Protein AF-A0A7Y2N5M0-F1 (afdb_monomer_lite)

Sequence (84 aa):
SDKDSIRGAALNLMRFFEDESCGQCTPCRVGTEKAVKLMSAAKWDEDLLRELGDVMASASICGLGQAAPNPLFCLLKYFPEEFP

Radius of gyration: 12.14 Å; chains: 1; bounding box: 32×21×32 Å

Secondary structure (DSSP, 8-state):
-TT--HHHHHHHHHHHHHHT--S-SHHHHHHHHHHHHHHTSSS--HHHHHHHHHHHHHH-SSHHHHHTTHHHHHHHHH-GGG--

Structure (mmCIF, N/CA/C/O backbone):
data_AF-A0A7Y2N5M0-F1
#
_entry.id   AF-A0A7Y2N5M0-F1
#
loop_
_atom_site.group_PDB
_atom_site.id
_atom_site.type_symbol
_atom_site.label_atom_id
_atom_site.label_alt_id
_atom_site.label_comp_id
_atom_site.label_asym_id
_atom_site.label_entity_id
_atom_site.label_seq_id
_atom_site.pdbx_PDB_ins_code
_atom_site.Cartn_x
_atom_site.Cartn_y
_atom_site.Cartn_z
_atom_site.occupancy
_atom_site.B_iso_or_equiv
_atom_site.auth_seq_id
_atom_site.auth_comp_id
_atom_site.auth_asym_id
_atom_site.auth_atom_id
_atom_site.pdbx_PDB_model_num
ATOM 1 N N . SER A 1 1 ? -20.798 13.156 5.049 1.00 64.94 1 SER A N 1
ATOM 2 C CA . SER A 1 1 ? -21.843 12.797 6.026 1.00 64.94 1 SER A CA 1
ATOM 3 C C . SER A 1 1 ? -21.127 12.169 7.202 1.00 64.94 1 SER A C 1
ATOM 5 O O . SER A 1 1 ? -20.207 11.408 6.949 1.00 64.94 1 SER A O 1
ATOM 7 N N . ASP A 1 2 ? -21.523 12.379 8.457 1.00 74.44 2 ASP A N 1
ATOM 8 C CA . ASP A 1 2 ? -20.846 11.738 9.614 1.00 74.44 2 ASP A CA 1
ATOM 9 C C . ASP A 1 2 ? -21.125 10.218 9.705 1.00 74.44 2 ASP A C 1
ATOM 11 O O . ASP A 1 2 ? -20.943 9.576 10.733 1.00 74.44 2 ASP A O 1
ATOM 15 N N . LYS A 1 3 ? -21.647 9.647 8.616 1.00 84.75 3 LYS A N 1
ATOM 16 C CA . LYS A 1 3 ? -22.004 8.242 8.426 1.00 84.75 3 LYS A CA 1
ATOM 17 C C . LYS A 1 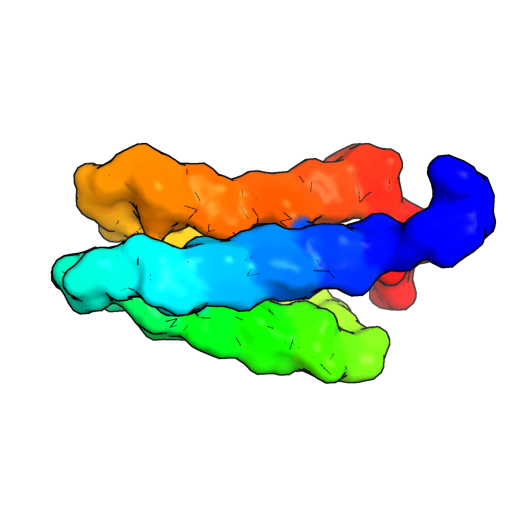3 ? -21.041 7.521 7.477 1.00 84.75 3 LYS A C 1
ATOM 19 O O . LYS A 1 3 ? -21.185 6.316 7.289 1.00 84.75 3 LYS A O 1
ATOM 24 N N . ASP A 1 4 ? -20.127 8.250 6.836 1.00 87.69 4 ASP A N 1
ATOM 25 C CA . ASP A 1 4 ? -19.200 7.694 5.853 1.00 87.69 4 ASP A CA 1
ATOM 26 C C . ASP A 1 4 ? -18.003 7.052 6.572 1.00 87.69 4 ASP A C 1
ATOM 28 O O . ASP A 1 4 ? -17.402 7.660 7.454 1.00 87.69 4 ASP A O 1
ATOM 32 N N . SER A 1 5 ? -17.637 5.823 6.197 1.00 90.69 5 SER A N 1
ATOM 33 C CA . SER A 1 5 ? -16.457 5.154 6.761 1.00 90.69 5 SER A CA 1
ATOM 34 C C . SER A 1 5 ? -15.198 5.564 6.002 1.00 90.69 5 SER A C 1
ATOM 36 O O . SER A 1 5 ? -15.020 5.183 4.842 1.00 90.69 5 SER A O 1
ATOM 38 N N . ILE A 1 6 ? -14.292 6.284 6.668 1.00 91.69 6 ILE A N 1
ATOM 39 C CA . ILE A 1 6 ? -13.005 6.689 6.085 1.00 91.69 6 ILE A CA 1
ATOM 40 C C . ILE A 1 6 ? -12.133 5.463 5.781 1.00 91.69 6 ILE A C 1
ATOM 42 O O . ILE A 1 6 ? -11.561 5.370 4.693 1.00 91.69 6 ILE A O 1
ATOM 46 N N . ARG A 1 7 ? -12.110 4.460 6.675 1.00 91.75 7 ARG A N 1
ATOM 47 C CA . ARG A 1 7 ? -11.446 3.165 6.415 1.00 91.75 7 ARG A CA 1
ATOM 48 C C . ARG A 1 7 ? -12.023 2.462 5.193 1.00 91.75 7 ARG A C 1
ATOM 50 O O . ARG A 1 7 ? -11.267 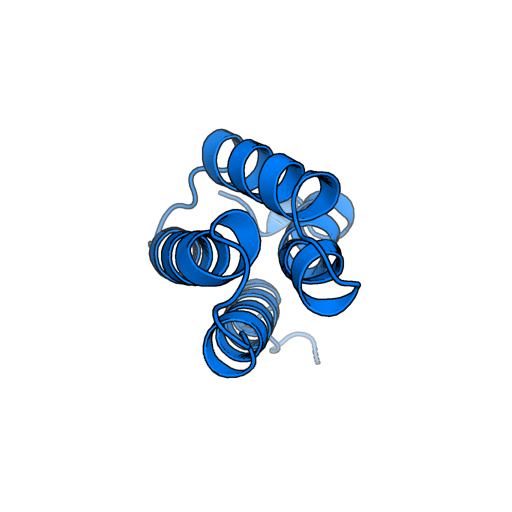1.969 4.357 1.00 91.75 7 ARG A O 1
ATOM 57 N N . GLY A 1 8 ? -13.350 2.454 5.066 1.00 93.62 8 GLY A N 1
ATOM 58 C CA . GLY A 1 8 ? -14.038 1.905 3.901 1.00 93.62 8 GLY A CA 1
ATOM 59 C C . GLY A 1 8 ? -13.649 2.623 2.608 1.00 93.62 8 GLY A C 1
ATOM 60 O O . GLY A 1 8 ? -13.347 1.968 1.612 1.00 93.62 8 GLY A O 1
ATOM 61 N N . ALA A 1 9 ? -13.578 3.955 2.633 1.00 94.75 9 ALA A N 1
ATOM 62 C CA . ALA A 1 9 ? -13.157 4.753 1.487 1.00 94.75 9 ALA A CA 1
ATOM 63 C C . ALA A 1 9 ? -11.697 4.475 1.087 1.00 94.75 9 ALA A C 1
ATOM 65 O O . ALA A 1 9 ? -11.419 4.267 -0.094 1.00 94.75 9 ALA A O 1
ATOM 66 N N . ALA A 1 10 ? -10.773 4.401 2.050 1.00 95.31 10 ALA A N 1
ATOM 67 C CA . ALA A 1 10 ? -9.373 4.084 1.772 1.00 95.31 10 ALA A CA 1
ATOM 68 C C . ALA A 1 10 ? -9.193 2.666 1.215 1.00 95.31 10 ALA A C 1
ATOM 70 O O . ALA A 1 10 ? -8.453 2.484 0.249 1.00 95.31 10 ALA A O 1
ATOM 71 N N . LEU A 1 11 ? -9.900 1.673 1.766 1.00 96.12 11 LEU A N 1
ATOM 72 C CA . LEU A 1 11 ? -9.883 0.306 1.240 1.00 96.12 11 LEU A CA 1
ATOM 73 C C . LEU A 1 11 ? -10.448 0.247 -0.186 1.00 96.12 11 LEU A C 1
ATOM 75 O O . LEU A 1 11 ? -9.886 -0.432 -1.041 1.00 96.12 11 LEU A O 1
ATOM 79 N N . ASN A 1 12 ? -11.527 0.980 -0.463 1.00 97.50 12 ASN A N 1
ATOM 80 C CA . ASN A 1 12 ? -12.098 1.060 -1.804 1.00 97.50 12 ASN A CA 1
ATOM 81 C C . ASN A 1 12 ? -11.118 1.682 -2.811 1.00 97.50 12 ASN A C 1
ATOM 83 O O . ASN A 1 12 ? -10.955 1.163 -3.911 1.00 97.50 12 ASN A O 1
ATOM 87 N N . LEU A 1 13 ? -10.428 2.760 -2.428 1.00 97.81 13 LEU A N 1
ATOM 88 C CA . LEU A 1 13 ? -9.390 3.365 -3.265 1.00 97.81 13 LEU A CA 1
ATOM 89 C C . LEU A 1 13 ? -8.211 2.410 -3.487 1.00 97.81 13 LEU A C 1
ATOM 91 O O . LEU A 1 13 ? -7.707 2.324 -4.601 1.00 97.81 13 LEU A O 1
ATOM 95 N N . MET A 1 14 ? -7.790 1.660 -2.466 1.00 98.06 14 MET A N 1
ATOM 96 C CA . MET A 1 14 ? -6.710 0.682 -2.617 1.00 98.06 14 MET A CA 1
ATOM 97 C C . MET A 1 14 ? -7.088 -0.452 -3.583 1.00 98.06 14 MET A C 1
ATOM 99 O O . MET A 1 14 ? -6.261 -0.845 -4.400 1.00 98.06 14 MET A O 1
ATOM 103 N N . ARG A 1 15 ? -8.344 -0.924 -3.553 1.00 98.50 15 ARG A N 1
ATOM 104 C CA . ARG A 1 15 ? -8.873 -1.898 -4.529 1.00 98.50 15 ARG A CA 1
ATOM 105 C C . ARG A 1 15 ? -8.874 -1.355 -5.953 1.00 98.50 15 ARG A C 1
ATOM 107 O O . ARG A 1 15 ? -8.492 -2.065 -6.867 1.00 98.50 15 ARG A O 1
ATOM 114 N N . PHE A 1 16 ? -9.210 -0.080 -6.138 1.00 98.56 16 PHE A N 1
ATOM 115 C CA . PHE A 1 16 ? -9.076 0.557 -7.449 1.00 98.56 16 PHE A CA 1
ATOM 116 C C . PHE A 1 16 ? -7.627 0.509 -7.961 1.00 98.56 16 PHE A C 1
ATOM 118 O O . PHE A 1 16 ? -7.397 0.164 -9.113 1.00 98.56 16 PHE A O 1
ATOM 125 N N . PHE A 1 17 ? -6.632 0.797 -7.115 1.00 98.38 17 PHE A N 1
ATOM 126 C CA . PHE A 1 17 ? -5.224 0.690 -7.521 1.00 98.38 17 PHE A CA 1
ATOM 127 C C . PHE A 1 17 ? -4.758 -0.757 -7.752 1.00 98.38 17 PHE A C 1
ATOM 129 O O . PHE A 1 17 ? -3.847 -0.979 -8.550 1.00 98.38 17 PHE A O 1
ATOM 136 N N . GLU A 1 18 ? -5.347 -1.730 -7.054 1.00 98.38 18 GLU A N 1
ATOM 137 C CA . GLU A 1 18 ? -5.160 -3.158 -7.332 1.00 98.38 18 GLU A CA 1
ATOM 138 C C . GLU A 1 18 ? -5.677 -3.515 -8.732 1.00 98.38 18 GLU A C 1
ATOM 140 O O . GLU A 1 18 ? -4.909 -4.048 -9.536 1.00 98.38 18 GLU A O 1
ATOM 145 N N . ASP A 1 19 ? -6.917 -3.136 -9.044 1.00 98.31 19 ASP A N 1
ATOM 146 C CA . ASP A 1 19 ? -7.588 -3.446 -10.311 1.00 98.31 19 ASP A CA 1
ATOM 147 C C . ASP A 1 19 ? -6.959 -2.720 -11.515 1.00 98.31 19 ASP A C 1
ATOM 149 O O . ASP A 1 19 ? -6.797 -3.305 -12.585 1.00 98.31 19 ASP A O 1
ATOM 153 N N . GLU A 1 20 ? -6.549 -1.460 -11.346 1.00 98.38 20 GLU A N 1
ATOM 154 C CA . GLU A 1 20 ? -5.946 -0.640 -12.409 1.00 98.38 20 GLU A CA 1
ATOM 155 C C . GLU A 1 20 ? -4.435 -0.865 -12.574 1.00 98.38 20 GLU A C 1
ATOM 157 O O . GLU A 1 20 ? -3.765 -0.209 -13.382 1.00 98.38 20 GLU A O 1
ATOM 162 N N . SER A 1 21 ? -3.850 -1.785 -11.805 1.00 98.12 21 SER A N 1
ATOM 163 C CA . SER A 1 21 ? -2.439 -2.112 -11.954 1.00 98.12 21 SER A CA 1
ATOM 164 C C . SER A 1 21 ? -2.168 -2.700 -13.342 1.00 98.12 21 SER A C 1
ATOM 166 O O . SER A 1 21 ? -2.617 -3.793 -13.677 1.00 98.12 21 SER A O 1
ATOM 168 N N . CYS A 1 22 ? -1.318 -2.044 -14.140 1.00 98.00 22 CYS A N 1
ATOM 169 C CA . CYS A 1 22 ? -0.866 -2.597 -15.426 1.00 98.00 22 CYS A CA 1
ATOM 170 C C . CYS A 1 22 ? 0.027 -3.847 -15.277 1.00 98.00 22 CYS A C 1
ATOM 172 O O . CYS A 1 22 ? 0.402 -4.475 -16.267 1.00 98.00 22 CYS A O 1
ATOM 174 N N . GLY A 1 23 ? 0.437 -4.177 -14.047 1.00 97.25 23 GLY A N 1
ATOM 175 C CA . GLY A 1 23 ? 1.190 -5.382 -13.714 1.00 97.25 23 GLY A CA 1
ATOM 176 C C . GLY A 1 23 ? 2.712 -5.320 -13.905 1.00 97.25 23 GLY A C 1
ATOM 177 O O . GLY A 1 23 ? 3.412 -6.246 -13.488 1.00 97.25 23 GLY A O 1
ATOM 178 N N . GLN A 1 24 ? 3.244 -4.240 -14.489 1.00 98.25 24 GLN A N 1
ATOM 179 C CA . GLN A 1 24 ? 4.645 -4.155 -14.925 1.00 98.25 24 GLN A CA 1
ATOM 180 C C . GLN A 1 24 ? 5.670 -4.111 -13.779 1.00 98.25 24 GLN A C 1
ATOM 182 O O . GLN A 1 24 ? 6.739 -4.708 -13.894 1.00 98.25 24 GLN A O 1
ATOM 187 N N . CYS A 1 25 ? 5.378 -3.408 -12.679 1.00 98.25 25 CYS A N 1
ATOM 188 C CA . CYS A 1 25 ? 6.280 -3.322 -11.528 1.00 98.25 25 CYS A CA 1
ATOM 189 C C . CYS A 1 25 ? 5.717 -4.087 -10.326 1.00 98.25 25 CYS A C 1
ATOM 191 O O . CYS A 1 25 ? 4.562 -3.909 -9.944 1.00 98.25 25 CYS A O 1
ATOM 193 N N . THR A 1 26 ? 6.553 -4.935 -9.718 1.00 98.50 26 THR A N 1
ATOM 194 C CA . THR A 1 26 ? 6.229 -5.699 -8.504 1.00 98.50 26 THR A CA 1
ATOM 195 C C . THR A 1 26 ? 5.706 -4.842 -7.348 1.00 98.50 26 THR A C 1
ATOM 197 O O . THR A 1 26 ? 4.687 -5.246 -6.787 1.00 98.50 26 THR A O 1
ATOM 200 N N . PRO A 1 27 ? 6.318 -3.690 -6.985 1.00 98.38 27 PRO A N 1
ATOM 201 C CA . PRO A 1 27 ? 5.802 -2.864 -5.893 1.00 98.38 27 PRO A CA 1
ATOM 202 C C . PRO A 1 27 ? 4.352 -2.435 -6.121 1.00 98.38 27 PRO A C 1
ATOM 204 O O . PRO A 1 27 ? 3.562 -2.539 -5.200 1.00 98.38 27 PRO A O 1
ATOM 207 N N . CYS A 1 28 ? 3.954 -2.068 -7.342 1.00 98.50 28 CYS A N 1
ATOM 208 C CA . CYS A 1 28 ? 2.548 -1.787 -7.630 1.00 98.50 28 CYS A CA 1
ATOM 209 C C . CYS A 1 28 ? 1.709 -3.074 -7.639 1.00 98.50 28 CYS A C 1
ATOM 211 O O . CYS A 1 28 ? 0.834 -3.218 -6.801 1.00 98.50 28 CYS A O 1
ATOM 213 N N . ARG A 1 29 ? 2.005 -4.041 -8.523 1.00 98.62 29 ARG A N 1
ATOM 214 C CA . ARG A 1 29 ? 1.159 -5.233 -8.755 1.00 98.62 29 ARG A CA 1
ATOM 215 C C . ARG A 1 29 ? 0.923 -6.078 -7.504 1.00 98.62 29 ARG A C 1
ATOM 217 O O . ARG A 1 29 ? -0.183 -6.538 -7.272 1.00 98.62 29 ARG A O 1
ATOM 224 N N . VAL A 1 30 ? 1.986 -6.353 -6.752 1.00 98.56 30 VAL A N 1
ATOM 225 C CA . VAL A 1 30 ? 1.920 -7.213 -5.561 1.00 98.56 30 VAL A CA 1
ATOM 226 C C . VAL A 1 30 ? 1.695 -6.374 -4.306 1.00 98.56 30 VAL A C 1
ATOM 228 O O . VAL A 1 30 ? 1.113 -6.860 -3.338 1.00 98.56 30 VAL A O 1
ATOM 231 N N . GLY A 1 31 ? 2.160 -5.121 -4.295 1.00 98.44 31 GLY A N 1
ATOM 232 C CA . GLY A 1 31 ? 1.977 -4.243 -3.147 1.00 98.44 31 GLY A CA 1
ATOM 233 C C . GLY A 1 31 ? 0.525 -3.833 -2.949 1.00 98.44 31 GLY A C 1
ATOM 234 O O . GLY A 1 31 ? 0.050 -3.925 -1.823 1.00 98.44 31 GLY A O 1
ATOM 235 N N . THR A 1 32 ? -0.214 -3.489 -4.008 1.00 98.38 32 THR A N 1
ATOM 236 C CA . THR A 1 32 ? -1.649 -3.171 -3.892 1.00 98.38 32 THR A CA 1
ATOM 237 C C . THR A 1 32 ? -2.458 -4.380 -3.420 1.00 98.38 32 THR A C 1
ATOM 239 O O . THR A 1 32 ? -3.207 -4.254 -2.456 1.00 98.38 32 THR A O 1
ATOM 242 N N . GLU A 1 33 ? -2.220 -5.573 -3.976 1.00 98.44 33 GLU A N 1
ATOM 243 C CA . GLU A 1 33 ? -2.844 -6.831 -3.524 1.00 98.44 33 GLU A CA 1
ATOM 244 C C . GLU A 1 33 ? -2.586 -7.093 -2.026 1.00 98.44 33 GLU A C 1
ATOM 246 O O . GLU A 1 33 ? -3.491 -7.420 -1.250 1.00 98.44 33 GLU A O 1
ATOM 251 N N . LYS A 1 34 ? -1.332 -6.927 -1.579 1.00 98.12 34 LYS A N 1
ATOM 252 C CA . LYS A 1 34 ? -0.961 -7.069 -0.161 1.00 98.12 34 LYS A CA 1
ATOM 253 C C . LYS A 1 34 ? -1.630 -6.007 0.708 1.00 98.12 34 LYS A C 1
ATOM 255 O O . LYS A 1 34 ? -2.146 -6.349 1.770 1.00 98.12 34 LYS A O 1
ATOM 260 N N . ALA A 1 35 ? -1.643 -4.753 0.265 1.00 97.88 35 ALA A N 1
ATOM 261 C CA . ALA A 1 35 ? -2.266 -3.650 0.982 1.00 97.88 35 ALA A CA 1
ATOM 262 C C . ALA A 1 35 ? -3.774 -3.883 1.146 1.00 97.88 35 ALA A C 1
ATOM 264 O O . ALA A 1 35 ? -4.275 -3.776 2.261 1.00 97.88 35 ALA A O 1
ATOM 265 N N . VAL A 1 36 ? -4.488 -4.309 0.096 1.00 98.06 36 VAL A N 1
ATOM 266 C CA . VAL A 1 36 ? -5.919 -4.659 0.175 1.00 98.06 36 VAL A CA 1
ATOM 267 C C . VAL A 1 36 ? -6.165 -5.769 1.194 1.00 98.06 36 VAL A C 1
ATOM 269 O O . VAL A 1 36 ? -7.092 -5.662 2.002 1.00 98.06 36 VAL A O 1
ATOM 272 N N . LYS A 1 37 ? -5.331 -6.816 1.209 1.00 97.81 37 LYS A N 1
ATOM 273 C CA . LYS A 1 37 ? -5.441 -7.912 2.188 1.00 97.81 37 LYS A CA 1
ATOM 274 C C . LYS A 1 37 ? -5.233 -7.427 3.623 1.00 97.81 37 LYS A C 1
ATOM 276 O O . LYS A 1 37 ? -6.049 -7.744 4.486 1.00 97.81 37 LYS A O 1
ATOM 281 N N . LEU A 1 38 ? -4.188 -6.637 3.869 1.00 96.50 38 LEU A N 1
ATOM 282 C CA . LEU A 1 38 ? -3.885 -6.070 5.189 1.00 96.50 38 LEU A CA 1
ATOM 283 C C . LEU A 1 38 ? -4.982 -5.101 5.659 1.00 96.50 38 LEU A C 1
ATOM 285 O O . LEU A 1 38 ? -5.438 -5.185 6.796 1.00 96.50 38 LEU A O 1
ATOM 289 N N . MET A 1 39 ? -5.471 -4.238 4.767 1.00 95.12 39 MET A N 1
ATOM 290 C CA . MET A 1 39 ? -6.537 -3.273 5.055 1.00 95.12 39 MET A CA 1
ATOM 291 C C . MET A 1 39 ? -7.925 -3.925 5.199 1.00 95.12 39 MET A C 1
ATOM 293 O O . MET A 1 39 ? -8.836 -3.328 5.770 1.00 95.12 39 MET A O 1
ATOM 297 N N . SER A 1 40 ? -8.110 -5.155 4.712 1.00 95.44 40 SER A N 1
ATOM 298 C CA . SER A 1 40 ? -9.349 -5.924 4.910 1.00 95.44 40 SER A CA 1
ATOM 299 C C . SER A 1 40 ? -9.396 -6.650 6.262 1.00 95.44 40 SER A C 1
ATOM 301 O O . SER A 1 40 ? -10.438 -7.195 6.626 1.00 95.44 40 SER A O 1
ATOM 303 N N . ALA A 1 41 ? -8.291 -6.675 7.014 1.00 93.62 41 ALA A N 1
ATOM 304 C CA . ALA A 1 41 ? -8.258 -7.248 8.354 1.00 93.62 41 ALA A CA 1
ATOM 305 C C . ALA A 1 41 ? -8.959 -6.337 9.378 1.00 93.62 41 ALA A C 1
ATOM 307 O O . ALA A 1 41 ? -9.007 -5.115 9.229 1.00 93.62 41 ALA A O 1
ATOM 308 N N . ALA A 1 42 ? -9.468 -6.932 10.462 1.00 88.56 42 ALA A N 1
ATOM 309 C CA . ALA A 1 42 ? -10.114 -6.182 11.544 1.00 88.56 42 ALA A CA 1
ATOM 310 C C . ALA A 1 42 ? -9.148 -5.181 12.207 1.00 88.56 42 ALA A C 1
ATOM 312 O O . ALA A 1 42 ? -9.495 -4.018 12.436 1.00 88.56 42 ALA A O 1
ATOM 313 N N . LYS A 1 43 ? -7.912 -5.628 12.458 1.00 90.25 43 LYS A N 1
ATOM 314 C CA . LYS A 1 43 ? -6.814 -4.802 12.959 1.00 90.25 43 LYS A CA 1
ATOM 315 C C . LYS A 1 43 ? -5.784 -4.615 11.855 1.00 90.25 43 LYS A C 1
ATOM 317 O O . LYS A 1 43 ? -5.354 -5.596 11.253 1.00 90.25 43 LYS A O 1
ATOM 322 N N . TRP A 1 44 ? -5.419 -3.366 11.598 1.00 91.12 44 TRP A N 1
ATOM 323 C CA . TRP A 1 44 ? -4.388 -3.034 10.624 1.00 91.12 44 TRP A CA 1
ATOM 324 C C . TRP A 1 44 ? -3.023 -3.064 11.303 1.00 91.12 44 TRP A C 1
ATOM 326 O O . TRP A 1 44 ? -2.879 -2.620 12.440 1.00 91.12 44 TRP A O 1
ATOM 336 N N . ASP A 1 45 ? -2.039 -3.612 10.602 1.00 93.38 45 ASP A N 1
ATOM 337 C CA . ASP A 1 45 ? -0.634 -3.511 10.980 1.00 93.38 45 ASP A CA 1
ATOM 338 C C . ASP A 1 45 ? -0.093 -2.213 10.368 1.00 93.38 45 ASP A C 1
ATOM 340 O O . ASP A 1 45 ? 0.217 -2.175 9.176 1.00 93.38 45 ASP A O 1
ATOM 344 N N . GLU A 1 46 ? -0.119 -1.120 11.141 1.00 93.44 46 GLU A N 1
ATOM 345 C CA . GLU A 1 46 ? 0.282 0.208 10.657 1.00 93.44 46 GLU A CA 1
ATOM 346 C C . GLU A 1 46 ? 1.730 0.216 10.164 1.00 93.44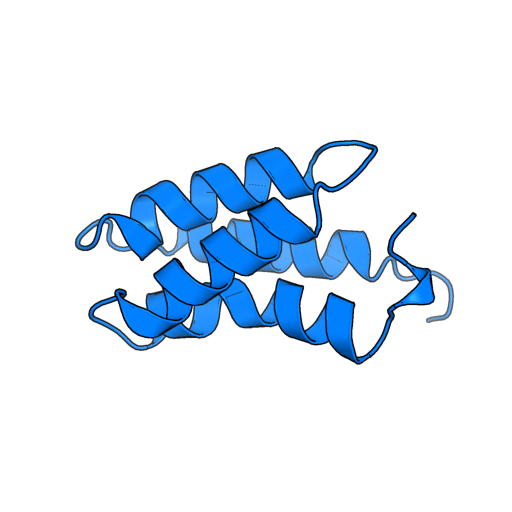 46 GLU A C 1
ATOM 348 O O . GLU A 1 46 ? 1.985 0.733 9.076 1.00 93.44 46 GLU A O 1
ATOM 353 N N . ASP A 1 47 ? 2.655 -0.359 10.933 1.00 95.12 47 ASP A N 1
ATOM 354 C CA . ASP A 1 47 ? 4.082 -0.342 10.609 1.00 95.12 47 ASP A CA 1
ATOM 355 C C . ASP A 1 47 ? 4.339 -1.075 9.291 1.00 95.12 47 ASP A C 1
ATOM 357 O O . ASP A 1 47 ? 4.986 -0.534 8.391 1.00 95.12 47 ASP A O 1
ATOM 361 N N . LEU A 1 48 ? 3.745 -2.262 9.125 1.00 96.62 48 LEU A N 1
ATOM 362 C CA . LEU A 1 48 ? 3.863 -3.030 7.888 1.00 96.62 48 LEU A CA 1
ATOM 363 C C . LEU A 1 48 ? 3.200 -2.323 6.698 1.00 96.62 48 LEU A C 1
ATOM 365 O O . LEU A 1 48 ? 3.737 -2.330 5.589 1.00 96.62 48 LEU A O 1
ATOM 369 N N . LEU A 1 49 ? 2.024 -1.723 6.900 1.00 96.75 49 LEU A N 1
ATOM 370 C CA . LEU A 1 49 ? 1.329 -0.968 5.855 1.00 96.75 49 LEU A CA 1
ATOM 371 C C . LEU A 1 49 ? 2.130 0.264 5.425 1.00 96.75 49 LEU A C 1
ATOM 373 O O . LEU A 1 49 ? 2.185 0.568 4.233 1.00 96.75 49 LEU A O 1
ATOM 377 N N . ARG A 1 50 ? 2.765 0.955 6.374 1.00 96.88 50 ARG A N 1
ATOM 378 C CA . ARG A 1 50 ? 3.613 2.117 6.110 1.00 96.88 50 ARG A CA 1
ATOM 379 C C . ARG A 1 50 ? 4.870 1.718 5.347 1.00 96.88 50 ARG A C 1
ATOM 381 O O . ARG A 1 50 ? 5.135 2.311 4.307 1.00 96.88 50 ARG A O 1
ATOM 388 N N . GLU A 1 51 ? 5.571 0.676 5.793 1.00 98.25 51 GLU A N 1
ATOM 389 C CA . GLU A 1 51 ? 6.748 0.141 5.098 1.00 98.25 51 GLU A CA 1
ATOM 390 C C . GLU A 1 51 ? 6.401 -0.270 3.659 1.00 98.25 51 GLU A C 1
ATOM 392 O O . GLU A 1 51 ? 7.079 0.118 2.703 1.00 98.25 51 GLU A O 1
ATOM 397 N N . LEU A 1 52 ? 5.298 -1.004 3.482 1.00 98.44 52 LEU A N 1
ATOM 398 C CA . LEU A 1 52 ? 4.814 -1.399 2.164 1.00 98.44 52 LEU A CA 1
ATOM 399 C C . LEU A 1 52 ? 4.502 -0.177 1.291 1.00 98.44 52 LEU A C 1
ATOM 401 O O . LEU A 1 52 ? 4.894 -0.137 0.123 1.00 98.44 52 LEU A O 1
ATOM 405 N N . GLY A 1 53 ? 3.823 0.820 1.858 1.00 98.31 53 GLY A N 1
ATOM 406 C CA . GLY A 1 53 ? 3.484 2.058 1.170 1.00 98.31 53 GLY A CA 1
ATOM 407 C C . GLY A 1 53 ? 4.716 2.842 0.722 1.00 98.31 53 GLY A C 1
ATOM 408 O O . GLY A 1 53 ? 4.754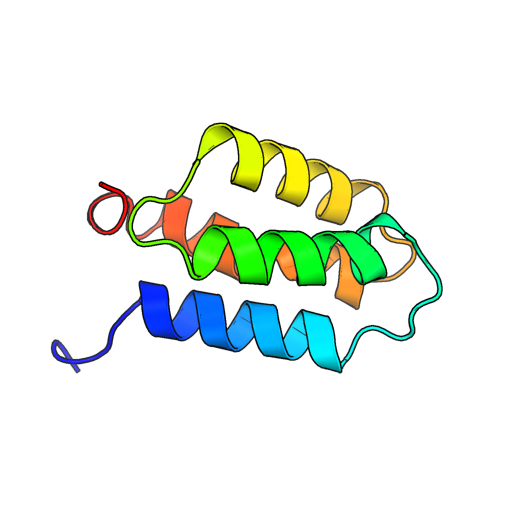 3.318 -0.411 1.00 98.31 53 GLY A O 1
ATOM 409 N N . ASP A 1 54 ? 5.754 2.926 1.552 1.00 98.62 54 ASP A N 1
ATOM 410 C CA . ASP A 1 54 ? 6.999 3.626 1.213 1.00 98.62 54 ASP A CA 1
ATOM 411 C C . ASP A 1 54 ? 7.742 2.934 0.059 1.00 98.62 54 ASP A C 1
ATOM 413 O O . ASP A 1 54 ? 8.250 3.590 -0.861 1.00 98.62 54 ASP A O 1
ATOM 417 N N . VAL A 1 55 ? 7.749 1.598 0.040 1.00 98.56 55 VAL A N 1
ATOM 418 C CA . VAL A 1 55 ? 8.293 0.817 -1.082 1.00 98.56 55 VAL A CA 1
ATOM 419 C C . VAL A 1 55 ? 7.467 1.042 -2.352 1.00 98.56 55 VAL A C 1
ATOM 421 O O . VAL A 1 55 ? 8.033 1.242 -3.428 1.00 98.56 55 VAL A O 1
ATOM 424 N N . MET A 1 56 ? 6.135 1.058 -2.252 1.00 98.62 56 MET A N 1
ATOM 425 C CA . MET A 1 56 ? 5.254 1.355 -3.387 1.00 98.62 56 MET A CA 1
ATOM 426 C C . MET A 1 56 ? 5.514 2.751 -3.962 1.00 98.62 56 MET A C 1
ATOM 428 O O . MET A 1 56 ? 5.654 2.888 -5.180 1.00 98.62 56 MET A O 1
ATOM 432 N N . ALA A 1 57 ? 5.635 3.761 -3.100 1.00 98.56 57 ALA A N 1
ATOM 433 C CA . ALA A 1 57 ? 5.854 5.151 -3.485 1.00 98.56 57 ALA A CA 1
ATOM 434 C C . ALA A 1 57 ? 7.223 5.375 -4.149 1.00 98.56 57 ALA A C 1
ATOM 436 O O . ALA A 1 57 ? 7.325 6.130 -5.114 1.00 98.56 57 ALA A O 1
ATOM 437 N N . SER A 1 58 ? 8.273 4.714 -3.656 1.00 98.31 58 SER A N 1
ATOM 438 C CA . SER A 1 58 ? 9.653 4.933 -4.115 1.00 98.31 58 SER A CA 1
ATOM 439 C C . SER A 1 58 ? 10.090 4.028 -5.271 1.00 98.31 58 SER A C 1
ATOM 441 O O . SER A 1 58 ? 10.909 4.446 -6.089 1.00 98.31 58 SER A O 1
ATOM 443 N N . ALA A 1 59 ? 9.558 2.804 -5.366 1.00 98.25 59 ALA A N 1
ATOM 444 C CA . ALA A 1 59 ? 10.032 1.794 -6.317 1.00 98.25 59 ALA A CA 1
ATOM 445 C C . ALA A 1 59 ? 9.067 1.518 -7.485 1.00 98.25 59 ALA A C 1
ATOM 447 O O . ALA A 1 59 ? 9.389 0.733 -8.383 1.00 98.25 59 ALA A O 1
ATOM 448 N N . SER A 1 60 ? 7.885 2.142 -7.510 1.00 98.50 60 SER A N 1
ATOM 449 C CA . SER A 1 60 ? 6.976 2.042 -8.657 1.00 98.50 60 SER A CA 1
ATOM 450 C C . SER A 1 60 ? 7.462 2.875 -9.846 1.00 98.50 60 SER A C 1
ATOM 452 O O . SER A 1 60 ? 7.886 4.020 -9.704 1.00 98.50 60 SER A O 1
ATOM 454 N N . ILE A 1 61 ? 7.351 2.300 -11.047 1.00 98.31 61 ILE A N 1
ATOM 455 C CA . ILE A 1 61 ? 7.897 2.878 -12.290 1.00 98.31 61 ILE A CA 1
ATOM 456 C C . ILE A 1 61 ? 7.051 4.053 -12.812 1.00 98.31 61 ILE A C 1
ATOM 458 O O . ILE A 1 61 ? 7.570 4.924 -13.506 1.00 98.31 61 ILE A O 1
ATOM 462 N N . CYS A 1 62 ? 5.751 4.090 -12.504 1.00 98.44 62 CYS A N 1
ATOM 463 C CA . CYS A 1 62 ? 4.827 5.112 -12.996 1.00 98.44 62 CYS A CA 1
ATOM 464 C C . CYS A 1 62 ? 4.069 5.807 -11.860 1.00 98.44 62 CYS A C 1
ATOM 466 O O . CYS A 1 62 ? 3.969 5.286 -10.748 1.00 98.44 62 CYS A O 1
ATOM 468 N N . GLY A 1 63 ? 3.467 6.958 -12.175 1.00 98.25 63 GLY A N 1
ATOM 469 C CA . GLY A 1 63 ? 2.731 7.773 -11.206 1.00 98.25 63 GLY A CA 1
ATOM 470 C C . GLY A 1 63 ? 1.548 7.059 -10.547 1.00 98.25 63 GLY A C 1
ATOM 471 O O . GLY A 1 63 ? 1.257 7.338 -9.391 1.00 98.25 63 GLY A O 1
ATOM 472 N N . LEU A 1 64 ? 0.908 6.096 -11.228 1.00 98.25 64 LEU A N 1
ATOM 473 C CA . LEU A 1 64 ? -0.181 5.308 -10.638 1.00 98.25 64 LEU A CA 1
ATOM 474 C C . LEU A 1 64 ? 0.321 4.484 -9.444 1.00 98.25 64 LEU A C 1
ATOM 476 O O . LEU A 1 64 ? -0.226 4.589 -8.352 1.00 98.25 64 LEU A O 1
ATOM 480 N N . GLY A 1 65 ? 1.392 3.707 -9.634 1.00 98.44 65 GLY A N 1
ATOM 481 C CA . GLY A 1 65 ? 1.956 2.883 -8.562 1.00 98.44 65 GLY A CA 1
ATOM 482 C C . GLY A 1 65 ? 2.575 3.718 -7.441 1.00 98.44 6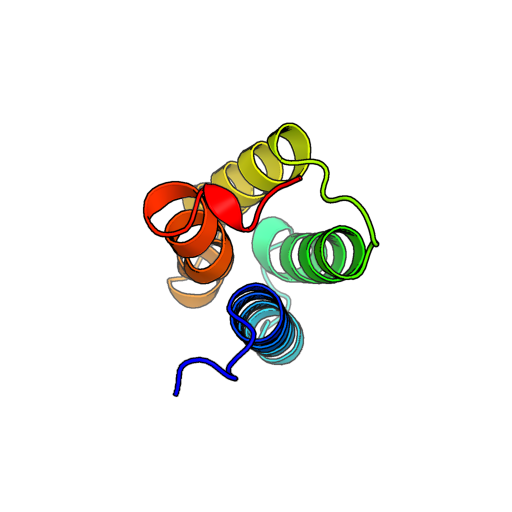5 GLY A C 1
ATOM 483 O O . GLY A 1 65 ? 2.458 3.355 -6.275 1.00 98.44 65 GLY A O 1
ATOM 484 N N . GLN A 1 66 ? 3.174 4.864 -7.783 1.00 98.56 66 GLN A N 1
ATOM 485 C CA . GLN A 1 66 ? 3.731 5.792 -6.794 1.00 98.56 66 GLN A CA 1
ATOM 486 C C . GLN A 1 66 ? 2.640 6.447 -5.934 1.00 98.56 66 GLN A C 1
ATOM 488 O O . GLN A 1 66 ? 2.863 6.713 -4.758 1.00 98.56 66 GLN A O 1
ATOM 493 N N . ALA A 1 67 ? 1.458 6.697 -6.510 1.00 98.50 67 ALA A N 1
ATOM 494 C CA . ALA A 1 67 ? 0.322 7.310 -5.825 1.00 98.50 67 ALA A CA 1
ATOM 495 C C . ALA A 1 67 ? -0.610 6.302 -5.130 1.00 98.50 67 ALA A C 1
ATOM 497 O O . ALA A 1 67 ? -1.404 6.707 -4.281 1.00 98.50 67 ALA A O 1
ATOM 498 N N . ALA A 1 68 ? -0.509 5.009 -5.448 1.00 98.31 68 ALA A N 1
ATOM 499 C CA . ALA A 1 68 ? -1.314 3.949 -4.846 1.00 98.31 68 ALA A CA 1
ATOM 500 C C . ALA A 1 68 ? -1.341 3.934 -3.299 1.00 98.31 68 ALA A C 1
ATOM 502 O O . ALA A 1 68 ? -2.415 3.697 -2.750 1.00 98.31 68 ALA A O 1
ATOM 503 N N . PRO A 1 69 ? -0.246 4.226 -2.562 1.00 98.06 69 PRO A N 1
ATOM 504 C CA . PRO A 1 69 ? -0.280 4.270 -1.097 1.00 98.06 69 PRO A CA 1
ATOM 505 C C . PRO A 1 69 ? -0.871 5.567 -0.513 1.00 98.06 69 PRO A C 1
ATOM 507 O O . PRO A 1 69 ? -1.095 5.648 0.694 1.00 98.06 69 PRO A O 1
ATOM 510 N N . ASN A 1 70 ? -1.188 6.579 -1.328 1.00 97.69 70 ASN A N 1
ATOM 511 C CA . ASN A 1 70 ? -1.706 7.859 -0.832 1.00 97.69 70 ASN A CA 1
ATOM 512 C C . ASN A 1 70 ? -3.001 7.755 -0.007 1.00 97.69 70 ASN A C 1
ATOM 514 O O . ASN A 1 70 ? -3.090 8.463 0.996 1.00 97.69 70 ASN A O 1
ATOM 518 N N . PRO A 1 71 ? -3.999 6.909 -0.343 1.00 95.75 71 PRO A N 1
ATOM 519 C CA . PRO A 1 71 ? -5.191 6.750 0.490 1.00 95.75 71 PRO A CA 1
ATOM 520 C C . PRO A 1 71 ? -4.850 6.317 1.920 1.00 95.75 71 PRO A C 1
ATOM 522 O O . PRO A 1 71 ? -5.413 6.852 2.872 1.00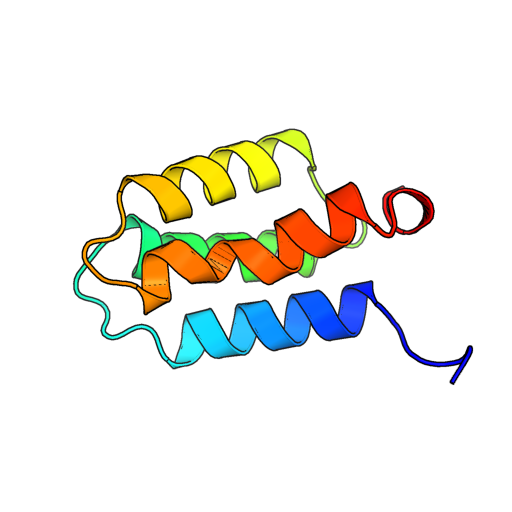 95.75 71 PRO A O 1
ATOM 525 N N . LEU A 1 72 ? -3.887 5.401 2.069 1.00 95.25 72 LEU A N 1
ATOM 526 C CA . LEU A 1 72 ? -3.383 4.947 3.364 1.00 95.25 72 LEU A CA 1
ATOM 527 C C . LEU A 1 72 ? -2.665 6.086 4.103 1.00 95.25 72 LEU A C 1
ATOM 529 O O . LEU A 1 72 ? -2.975 6.353 5.261 1.00 95.25 72 LEU A O 1
ATOM 533 N N . PHE A 1 73 ? -1.742 6.787 3.439 1.00 96.31 73 PHE A N 1
ATOM 534 C CA . PHE A 1 73 ? -0.996 7.889 4.056 1.00 96.31 73 PHE A CA 1
ATOM 535 C C . PHE A 1 73 ? -1.888 9.055 4.482 1.00 96.31 73 PHE A C 1
ATOM 537 O O . PHE A 1 73 ? -1.679 9.633 5.549 1.00 96.31 73 PHE A O 1
ATOM 544 N N . CYS A 1 74 ? -2.899 9.392 3.680 1.00 95.44 74 CYS A N 1
ATOM 545 C CA . CYS A 1 74 ? -3.893 10.393 4.045 1.00 95.44 74 CYS A CA 1
ATOM 546 C C . CYS A 1 74 ? -4.693 9.957 5.275 1.00 95.44 74 CYS A C 1
ATOM 548 O O . CYS A 1 74 ? -4.898 10.777 6.166 1.00 95.44 74 CYS A O 1
ATOM 550 N N . LEU A 1 75 ? -5.102 8.687 5.353 1.00 93.31 75 LEU A N 1
ATOM 551 C CA . LEU A 1 75 ? -5.828 8.174 6.514 1.00 93.31 75 LEU A CA 1
ATOM 552 C C . LEU A 1 75 ? -4.969 8.267 7.782 1.00 93.31 75 LEU A C 1
ATOM 554 O O . LEU A 1 75 ? -5.393 8.870 8.757 1.00 93.31 75 LEU A O 1
ATOM 558 N N . LEU A 1 76 ? -3.718 7.802 7.720 1.00 91.00 76 LEU A N 1
ATOM 559 C CA . LEU A 1 76 ? -2.757 7.879 8.828 1.00 91.00 76 LEU A CA 1
ATOM 560 C C . LEU A 1 76 ? -2.469 9.312 9.294 1.00 91.00 76 LEU A C 1
ATOM 562 O O . LEU A 1 76 ? -2.259 9.559 10.477 1.00 91.00 76 LEU A O 1
ATOM 566 N N . LYS A 1 77 ? -2.412 10.266 8.361 1.00 93.75 77 LYS A N 1
ATOM 567 C CA . LYS A 1 77 ? -2.061 11.658 8.664 1.00 93.75 77 LYS A CA 1
ATOM 568 C C . LYS A 1 77 ? -3.242 12.476 9.181 1.00 93.75 77 LYS A C 1
ATOM 570 O O . LYS A 1 77 ? -3.047 13.328 10.043 1.00 93.75 77 LYS A O 1
ATOM 575 N N . TYR A 1 78 ? -4.420 12.294 8.589 1.00 94.31 78 TYR A N 1
ATOM 576 C CA . TYR A 1 78 ? -5.570 13.175 8.806 1.00 94.31 78 TYR A CA 1
ATOM 577 C C . TYR A 1 78 ? -6.668 12.552 9.669 1.00 94.31 78 TYR A C 1
ATOM 579 O O . TYR A 1 78 ? -7.478 13.305 10.195 1.00 94.31 78 TYR A O 1
ATOM 587 N N . PHE A 1 79 ? -6.670 11.225 9.825 1.00 92.12 79 PHE A N 1
ATOM 588 C CA . PHE A 1 79 ? -7.645 10.470 10.618 1.00 92.12 79 PHE A CA 1
ATOM 589 C C . PHE A 1 79 ? -6.950 9.431 11.522 1.00 92.12 79 PHE A C 1
ATOM 591 O O . PHE A 1 79 ? -7.237 8.234 11.425 1.00 92.12 79 PHE A O 1
ATOM 598 N N . PRO A 1 80 ? -5.987 9.840 12.371 1.00 88.38 80 PRO A N 1
ATOM 599 C CA . PRO A 1 80 ? -5.283 8.912 13.259 1.00 88.38 80 PRO A CA 1
ATOM 600 C C . PRO A 1 80 ? -6.224 8.158 14.215 1.00 88.38 80 PRO A C 1
ATOM 602 O O . PRO A 1 80 ? -5.909 7.050 14.630 1.00 88.38 80 PRO A O 1
ATOM 605 N N . GLU A 1 81 ? -7.392 8.717 14.537 1.00 87.12 81 GLU A N 1
ATOM 606 C CA . GLU A 1 81 ? -8.420 8.112 15.390 1.00 87.12 81 GLU A CA 1
ATOM 607 C C . GLU A 1 81 ? -9.112 6.880 14.783 1.00 87.12 81 GLU A C 1
ATOM 609 O O . GLU A 1 81 ? -9.732 6.101 15.505 1.00 87.12 81 GLU A O 1
ATOM 614 N N . GLU A 1 82 ? -9.017 6.694 13.465 1.00 83.19 82 GLU A N 1
ATOM 615 C CA . GLU A 1 82 ? -9.588 5.539 12.763 1.00 83.19 82 GLU A CA 1
ATOM 616 C C . GLU A 1 82 ? -8.685 4.294 12.854 1.00 83.19 82 GLU A C 1
ATOM 618 O O . GLU A 1 82 ? -9.121 3.176 12.550 1.00 83.19 82 GLU A O 1
ATOM 623 N N . PHE A 1 83 ? -7.428 4.462 13.277 1.00 73.62 83 PHE A N 1
ATOM 624 C CA . PHE A 1 83 ? -6.517 3.357 13.551 1.00 73.62 83 PHE A CA 1
ATOM 625 C C . PHE A 1 83 ? -6.674 2.877 15.007 1.00 73.62 83 PHE A C 1
ATOM 627 O O . PHE A 1 83 ? -6.635 3.695 15.925 1.00 73.62 83 PHE A O 1
ATOM 634 N N . PRO A 1 84 ? -6.893 1.566 15.234 1.00 57.81 84 PRO A N 1
ATOM 635 C CA . PRO A 1 84 ? -6.998 0.993 16.575 1.00 57.81 84 PRO A CA 1
ATOM 636 C C . PRO A 1 84 ? -5.652 0.849 17.292 1.00 57.81 84 PRO A C 1
ATOM 638 O O . PRO A 1 84 ? -4.638 0.563 16.615 1.00 57.81 84 PRO A O 1
#

Foldseek 3Di:
DVPDDLLVVLLVLLVVQQVPDPCPDCLSNVLSVVLNVQSPDPAHPLVVLVVSLVCQLPVDPDPSSNCSSVSVVCCVPPPVVSHD

pLDDT: mean 94.6, std 7.09, range [57.81, 98.62]